Protein AF-A0A0C3JLK5-F1 (afdb_monomer)

Secondary structure (DSSP, 8-state):
------SPPPSS-HHHHHHH---PPPPPPS---SSTTSEEE--------TTSS---SSGGGHHHHHHHHHHHHHHHHT----EEE----GGG--HHHHHHHT-

Mean predicted aligned error: 10.46 Å

Structure (mmCIF, N/CA/C/O backbone):
data_AF-A0A0C3JLK5-F1
#
_entry.id   AF-A0A0C3JLK5-F1
#
loop_
_atom_site.group_PDB
_atom_site.id
_atom_site.type_symbol
_atom_site.label_atom_id
_atom_site.label_alt_id
_atom_site.label_comp_id
_atom_site.label_asym_id
_atom_site.label_entity_id
_atom_site.label_seq_id
_atom_site.pdbx_PDB_ins_code
_atom_site.Cartn_x
_atom_site.Cartn_y
_atom_site.Cartn_z
_atom_site.occupancy
_atom_site.B_iso_or_equiv
_atom_site.auth_seq_id
_atom_site.auth_comp_id
_atom_site.auth_asym_id
_atom_site.auth_atom_id
_atom_site.pdbx_PDB_model_num
ATOM 1 N N . MET A 1 1 ? 36.895 -1.739 -42.732 1.00 50.84 1 MET A N 1
ATOM 2 C CA . MET A 1 1 ? 36.944 -3.207 -42.890 1.00 50.84 1 MET A CA 1
ATOM 3 C C . MET A 1 1 ? 35.618 -3.647 -43.479 1.00 50.84 1 MET A C 1
ATOM 5 O O . MET A 1 1 ? 34.610 -3.522 -42.798 1.00 50.84 1 MET A O 1
ATOM 9 N N . ALA A 1 2 ? 35.599 -4.053 -44.749 1.00 59.53 2 ALA A N 1
ATOM 10 C CA . ALA A 1 2 ? 34.438 -4.718 -45.330 1.00 59.53 2 ALA A CA 1
ATOM 11 C C . ALA A 1 2 ? 34.510 -6.192 -44.925 1.00 59.53 2 ALA A C 1
ATOM 13 O O . ALA A 1 2 ? 35.553 -6.825 -45.087 1.00 59.53 2 ALA A O 1
ATOM 14 N N . ILE A 1 3 ? 33.444 -6.703 -44.320 1.00 65.25 3 ILE A N 1
ATOM 15 C CA . ILE A 1 3 ? 33.359 -8.108 -43.932 1.00 65.25 3 ILE A CA 1
ATOM 16 C C . ILE A 1 3 ? 32.765 -8.838 -45.136 1.00 65.25 3 ILE A C 1
ATOM 18 O O . ILE A 1 3 ? 31.560 -8.778 -45.364 1.00 65.25 3 ILE A O 1
ATOM 22 N N . GLU A 1 4 ? 33.611 -9.458 -45.952 1.00 73.44 4 GLU A N 1
ATOM 23 C CA . GLU A 1 4 ? 33.162 -10.245 -47.102 1.00 73.44 4 GLU A CA 1
ATOM 24 C C . GLU A 1 4 ? 32.931 -11.696 -46.666 1.00 73.44 4 GLU A C 1
ATOM 26 O O . GLU A 1 4 ? 33.877 -12.451 -46.438 1.00 73.44 4 GLU A O 1
ATOM 31 N N . SER A 1 5 ? 31.661 -12.087 -46.525 1.00 72.94 5 SER A N 1
ATOM 32 C CA . SER A 1 5 ? 31.276 -13.486 -46.323 1.00 72.94 5 SER A CA 1
ATOM 33 C C . SER A 1 5 ? 30.940 -14.140 -47.662 1.00 72.94 5 SER A C 1
ATOM 35 O O . SER A 1 5 ? 30.174 -13.589 -48.448 1.00 72.94 5 SER A O 1
ATOM 37 N N . LYS A 1 6 ? 31.488 -15.336 -47.906 1.00 75.69 6 LYS A N 1
ATOM 38 C CA . LYS A 1 6 ? 31.165 -16.173 -49.077 1.00 75.69 6 LYS A CA 1
ATOM 39 C C . LYS A 1 6 ? 29.989 -17.127 -48.833 1.00 75.69 6 LYS A C 1
ATOM 41 O O . LYS A 1 6 ? 29.597 -17.838 -49.754 1.00 75.69 6 LYS A O 1
ATOM 46 N N . SER A 1 7 ? 29.457 -17.192 -47.610 1.00 75.12 7 SER A N 1
ATOM 47 C CA . SER A 1 7 ? 28.311 -18.047 -47.292 1.00 75.12 7 SER A CA 1
ATOM 48 C C . SER A 1 7 ? 26.994 -17.349 -47.620 1.00 75.12 7 SER A C 1
ATOM 50 O O . SER A 1 7 ? 26.851 -16.138 -47.444 1.00 75.12 7 SER A O 1
ATOM 52 N N . THR A 1 8 ? 26.013 -18.125 -48.083 1.00 74.75 8 THR A N 1
ATOM 53 C CA . THR A 1 8 ? 24.636 -17.643 -48.199 1.00 74.75 8 THR A CA 1
ATOM 54 C C . THR A 1 8 ? 24.139 -17.226 -46.812 1.00 74.75 8 THR A C 1
ATOM 56 O O . THR A 1 8 ? 24.352 -17.990 -45.865 1.00 74.75 8 THR A O 1
ATOM 59 N N . PRO A 1 9 ? 23.503 -16.049 -46.665 1.00 70.81 9 PRO A N 1
ATOM 60 C CA . PRO A 1 9 ? 22.940 -15.624 -45.390 1.00 70.81 9 PRO A CA 1
ATOM 61 C C . PRO A 1 9 ? 21.977 -16.684 -44.862 1.00 70.81 9 PRO A C 1
ATOM 63 O O . PRO A 1 9 ? 21.210 -17.256 -45.641 1.00 70.81 9 PRO A O 1
ATOM 66 N N . ASP A 1 10 ? 22.018 -16.935 -43.555 1.00 77.19 10 ASP A N 1
ATOM 67 C CA . ASP A 1 10 ? 21.028 -17.795 -42.915 1.00 77.19 10 ASP A CA 1
ATOM 68 C C . ASP A 1 10 ? 19.626 -17.228 -43.210 1.00 77.19 10 ASP A C 1
ATOM 70 O O . ASP A 1 10 ? 19.419 -16.018 -43.034 1.00 77.19 10 ASP A O 1
ATOM 74 N N . PRO A 1 11 ? 18.664 -18.045 -43.681 1.00 80.44 11 PRO A N 1
ATOM 75 C CA . PRO A 1 11 ? 17.281 -17.601 -43.835 1.00 80.44 11 PRO A CA 1
ATOM 76 C C . PRO A 1 11 ? 16.696 -17.016 -42.539 1.00 80.44 11 PRO A C 1
ATOM 78 O O . PRO A 1 11 ? 15.775 -16.201 -42.608 1.00 80.44 11 PRO A O 1
ATOM 81 N N . ILE A 1 12 ? 17.231 -17.394 -41.371 1.00 81.19 12 ILE A N 1
ATOM 82 C CA . ILE A 1 12 ? 16.862 -16.860 -40.062 1.00 81.19 12 ILE A CA 1
ATOM 83 C C . ILE A 1 12 ? 18.088 -16.207 -39.413 1.00 81.19 12 ILE A C 1
ATOM 85 O O . ILE A 1 12 ? 19.015 -16.858 -38.945 1.00 81.19 12 ILE A O 1
ATOM 89 N N . CYS A 1 13 ? 18.073 -14.879 -39.318 1.00 84.44 13 CYS A N 1
ATOM 90 C CA . CYS A 1 13 ? 19.090 -14.143 -38.574 1.00 84.44 13 CYS A CA 1
ATOM 91 C C . CYS A 1 13 ? 18.684 -14.051 -37.094 1.00 84.44 13 CYS A C 1
ATOM 93 O O . CYS A 1 13 ? 17.908 -13.169 -36.731 1.00 84.44 13 CYS A O 1
ATOM 95 N N . GLU A 1 14 ? 19.220 -14.935 -36.246 1.00 84.19 14 GLU A N 1
ATOM 96 C CA . GLU A 1 14 ? 19.023 -14.942 -34.781 1.00 84.19 14 GLU A CA 1
ATOM 97 C C . GLU A 1 14 ? 19.137 -13.538 -34.136 1.00 84.19 14 GLU A C 1
ATOM 99 O O . GLU A 1 14 ? 18.212 -13.124 -33.434 1.00 84.19 14 GLU A O 1
ATOM 104 N N . PRO A 1 15 ? 20.167 -12.713 -34.436 1.00 81.69 15 PRO A N 1
ATOM 105 C CA . PRO A 1 15 ? 20.234 -11.334 -33.940 1.00 81.69 15 PRO A CA 1
ATOM 106 C C . PRO A 1 15 ? 19.065 -10.441 -34.378 1.00 81.69 15 PRO A C 1
ATOM 108 O O . PRO A 1 15 ? 18.569 -9.630 -33.596 1.00 81.69 15 PRO A O 1
ATOM 111 N N . CYS A 1 16 ? 18.607 -10.562 -35.629 1.00 81.25 16 CYS A N 1
ATOM 112 C CA . CYS A 1 16 ? 17.444 -9.814 -36.110 1.00 81.25 16 CYS A CA 1
ATOM 113 C C . CYS A 1 16 ? 16.141 -10.336 -35.505 1.00 81.25 16 CYS A C 1
ATOM 115 O O . CYS A 1 16 ? 15.244 -9.533 -35.261 1.00 81.25 16 CYS A O 1
ATOM 117 N N . LEU A 1 17 ? 16.038 -11.643 -35.257 1.00 81.12 17 L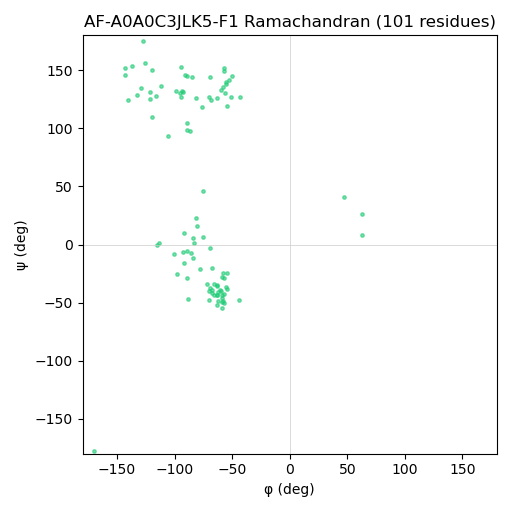EU A N 1
ATOM 118 C CA . LEU A 1 17 ? 14.905 -12.251 -34.575 1.00 81.12 17 LEU A CA 1
ATOM 119 C C . LEU A 1 17 ? 14.825 -11.711 -33.147 1.00 81.12 17 LEU A C 1
ATOM 121 O O . LEU A 1 17 ? 13.809 -11.129 -32.794 1.00 81.12 17 LEU A O 1
ATOM 125 N N . ALA A 1 18 ? 15.916 -11.764 -32.381 1.00 79.94 18 ALA A N 1
ATOM 126 C CA . ALA A 1 18 ? 15.986 -11.213 -31.028 1.00 79.94 18 ALA A CA 1
ATOM 127 C C . ALA A 1 18 ? 15.721 -9.695 -30.981 1.00 79.94 18 ALA A C 1
ATOM 129 O O . ALA A 1 18 ? 15.037 -9.216 -30.080 1.00 79.94 18 ALA A O 1
ATOM 130 N N . GLY A 1 19 ? 16.222 -8.936 -31.964 1.00 80.12 19 GLY A N 1
ATOM 131 C CA . GLY A 1 19 ? 16.044 -7.481 -32.032 1.00 80.12 19 GLY A CA 1
ATOM 132 C C . GLY A 1 19 ? 14.671 -7.013 -32.531 1.00 80.12 19 GLY A C 1
ATOM 133 O O . GLY A 1 19 ? 14.292 -5.872 -32.273 1.00 80.12 19 GLY A O 1
ATOM 134 N N . LYS A 1 20 ? 13.924 -7.864 -33.249 1.00 80.38 20 LYS A N 1
ATOM 135 C CA . LYS A 1 20 ? 12.585 -7.556 -33.792 1.00 80.38 20 LYS A CA 1
ATOM 136 C C . LYS A 1 20 ? 11.463 -8.380 -33.155 1.00 80.38 20 LYS A C 1
ATOM 138 O O . LYS A 1 20 ? 10.309 -8.229 -33.552 1.00 80.38 20 LYS A O 1
ATOM 143 N N . MET A 1 21 ? 11.776 -9.247 -32.195 1.00 75.12 21 MET A N 1
ATOM 144 C CA . MET A 1 21 ? 10.782 -10.055 -31.497 1.00 75.12 21 MET A CA 1
ATOM 145 C C . MET A 1 21 ? 9.829 -9.136 -30.728 1.00 75.12 21 MET A C 1
ATOM 147 O O . MET A 1 21 ? 10.255 -8.307 -29.923 1.00 75.12 21 MET A O 1
ATOM 151 N N . HIS A 1 22 ? 8.524 -9.287 -30.959 1.00 72.81 22 HIS A N 1
ATOM 152 C CA . HIS A 1 22 ? 7.521 -8.702 -30.073 1.00 72.81 22 HIS A CA 1
ATOM 153 C C . HIS A 1 22 ? 7.746 -9.250 -28.664 1.00 72.81 22 HIS A C 1
ATOM 155 O O . HIS A 1 22 ? 7.990 -10.447 -28.520 1.00 72.81 22 HIS A O 1
ATOM 161 N N . ALA A 1 23 ? 7.695 -8.385 -27.645 1.00 75.62 23 ALA A N 1
ATOM 162 C CA . ALA A 1 23 ? 7.937 -8.777 -26.260 1.00 75.62 23 ALA A CA 1
ATOM 163 C C . ALA A 1 23 ? 7.218 -10.098 -25.939 1.00 75.62 23 ALA A C 1
ATOM 165 O O . ALA A 1 23 ? 6.017 -10.231 -26.197 1.00 75.62 23 ALA A O 1
ATOM 166 N N . ASN A 1 24 ? 7.965 -11.075 -25.412 1.00 74.81 24 ASN A N 1
ATOM 167 C CA . ASN A 1 24 ? 7.387 -12.335 -24.958 1.00 74.81 24 ASN A CA 1
ATOM 168 C C . ASN A 1 24 ? 6.195 -12.037 -24.047 1.00 74.81 24 ASN A C 1
ATOM 170 O O . ASN A 1 24 ? 6.223 -11.067 -23.284 1.00 74.81 24 ASN A O 1
ATOM 174 N N . ARG A 1 25 ? 5.153 -12.876 -24.109 1.00 81.12 25 ARG A N 1
ATOM 175 C CA . ARG A 1 25 ? 4.047 -12.774 -23.151 1.00 81.12 25 ARG A CA 1
ATOM 176 C C . ARG A 1 25 ? 4.645 -12.744 -21.750 1.00 81.12 25 ARG A C 1
ATOM 178 O O . ARG A 1 25 ? 5.442 -13.619 -21.408 1.00 81.12 25 ARG A O 1
ATOM 185 N N . PHE A 1 26 ? 4.272 -11.734 -20.969 1.00 78.19 26 PHE A N 1
ATOM 186 C CA . PHE A 1 26 ? 4.699 -11.664 -19.582 1.00 78.19 26 PHE 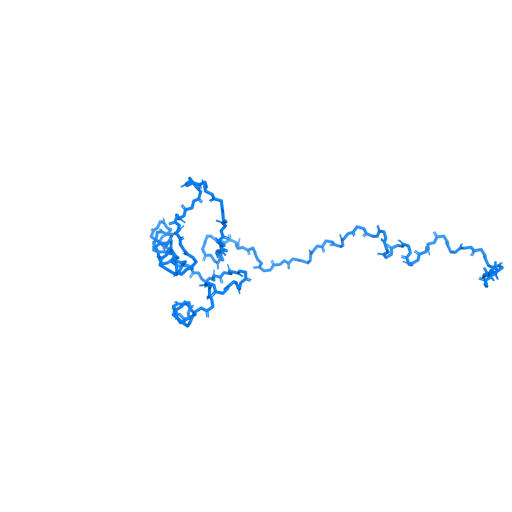A CA 1
ATOM 187 C C . PHE A 1 26 ? 4.295 -12.964 -18.872 1.00 78.19 26 PHE A C 1
ATOM 189 O O . PHE A 1 26 ? 3.194 -13.472 -19.123 1.00 78.19 26 PHE A O 1
ATOM 196 N N . PRO A 1 27 ? 5.171 -13.528 -18.024 1.00 80.94 27 PRO A N 1
ATOM 197 C CA . PRO A 1 27 ? 4.817 -14.700 -17.241 1.00 80.94 27 PRO A CA 1
ATOM 198 C C . PRO A 1 27 ? 3.582 -14.396 -16.389 1.00 80.94 27 PRO A C 1
ATOM 200 O O . PRO A 1 27 ? 3.342 -13.248 -16.005 1.00 80.94 27 PRO A O 1
ATOM 203 N N . SER A 1 28 ? 2.794 -15.428 -16.082 1.00 76.88 28 SER A N 1
ATOM 204 C CA . SER A 1 28 ? 1.664 -15.293 -15.162 1.00 76.88 28 SER A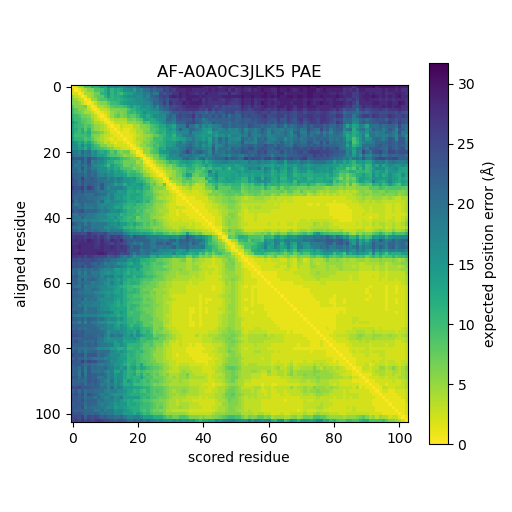 CA 1
ATOM 205 C C . SER A 1 28 ? 2.158 -14.708 -13.839 1.00 76.88 28 SER A C 1
ATOM 207 O O . SER A 1 28 ? 3.018 -15.302 -13.187 1.00 76.88 28 SER A O 1
ATOM 209 N N . SER A 1 29 ? 1.640 -13.540 -13.461 1.00 76.31 29 SER A N 1
ATOM 210 C CA . SER A 1 29 ? 2.045 -12.860 -12.232 1.00 76.31 29 SER A CA 1
ATOM 211 C C . SER A 1 29 ? 1.112 -13.210 -11.076 1.00 76.31 29 SER A C 1
ATOM 213 O O . SER A 1 29 ? -0.078 -13.464 -11.272 1.00 76.31 29 SER A O 1
ATOM 215 N N . SER A 1 30 ? 1.634 -13.154 -9.852 1.00 77.62 30 SER A N 1
ATOM 216 C CA . SER A 1 30 ? 0.834 -13.203 -8.625 1.00 77.62 30 SER A CA 1
ATOM 217 C C . SER A 1 30 ? 0.102 -11.884 -8.331 1.00 77.62 30 SER A C 1
ATOM 219 O O . SER A 1 30 ? -0.518 -11.762 -7.281 1.00 77.62 30 SER A O 1
ATOM 221 N N . ASN A 1 31 ? 0.137 -10.902 -9.243 1.00 79.75 31 ASN A N 1
ATOM 222 C CA . ASN A 1 31 ? -0.505 -9.592 -9.069 1.00 79.75 31 ASN A CA 1
ATOM 223 C C . ASN A 1 31 ? -2.016 -9.625 -9.369 1.00 79.75 31 ASN A C 1
ATOM 225 O O . ASN A 1 31 ? -2.646 -8.587 -9.566 1.00 79.75 31 ASN A O 1
ATOM 229 N N . HIS A 1 32 ? -2.613 -10.815 -9.414 1.00 83.00 32 HIS A N 1
ATOM 230 C CA . HIS A 1 32 ? -4.034 -11.011 -9.657 1.00 83.00 32 HIS A CA 1
ATOM 231 C C . HIS A 1 32 ? -4.661 -11.763 -8.483 1.00 83.00 32 HIS A C 1
ATOM 233 O O . HIS A 1 32 ? -4.226 -12.854 -8.122 1.00 83.00 32 HIS A O 1
ATOM 239 N N . ALA A 1 33 ? -5.706 -11.177 -7.900 1.00 90.44 33 ALA A N 1
ATOM 240 C CA . ALA A 1 33 ? -6.519 -11.824 -6.879 1.00 90.44 33 ALA A CA 1
ATOM 241 C C . ALA A 1 33 ? -7.681 -12.600 -7.504 1.00 90.44 33 ALA A C 1
ATOM 243 O O . ALA A 1 33 ? -8.283 -12.159 -8.483 1.00 90.44 33 ALA A O 1
ATOM 244 N N . SER A 1 34 ? -8.032 -13.726 -6.883 1.00 90.81 34 SER A N 1
ATOM 245 C CA . SER A 1 34 ? -9.196 -14.531 -7.271 1.00 90.81 34 SER A CA 1
ATOM 246 C C . SER A 1 34 ? -10.472 -14.100 -6.547 1.00 90.81 34 SER A C 1
ATOM 248 O O . SER A 1 34 ? -11.576 -14.230 -7.078 1.00 90.81 34 SER A O 1
ATOM 250 N N . ARG A 1 35 ? -10.330 -13.563 -5.328 1.00 93.19 35 ARG A N 1
ATOM 251 C CA . ARG A 1 35 ? -11.435 -13.083 -4.497 1.00 93.19 35 ARG A CA 1
ATOM 252 C C . ARG A 1 35 ? -11.209 -11.630 -4.069 1.00 93.19 35 ARG A C 1
ATOM 254 O O . ARG A 1 35 ? -10.065 -11.177 -3.989 1.00 93.19 35 ARG A O 1
ATOM 261 N N . PRO A 1 36 ? -12.285 -10.891 -3.745 1.00 94.44 36 PRO A N 1
ATOM 262 C CA . PRO A 1 36 ? -12.165 -9.546 -3.198 1.00 94.44 36 PRO A CA 1
ATOM 263 C C . PRO A 1 36 ? -11.248 -9.495 -1.968 1.00 94.44 36 PRO A C 1
ATOM 265 O O . PRO A 1 36 ? -11.284 -10.392 -1.127 1.00 94.44 36 PRO A O 1
ATOM 268 N N . LEU A 1 37 ? -10.461 -8.420 -1.869 1.00 95.31 37 LEU A N 1
ATOM 269 C CA . LEU A 1 37 ? -9.556 -8.106 -0.753 1.00 95.31 37 LEU A CA 1
ATOM 270 C C . LEU A 1 37 ? -8.407 -9.105 -0.501 1.00 95.31 37 LEU A C 1
ATOM 272 O O . LEU A 1 37 ? -7.674 -8.947 0.473 1.00 95.31 37 LEU A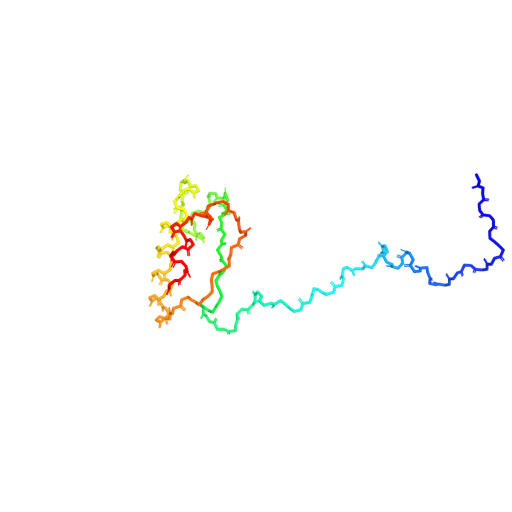 O 1
ATOM 276 N N . GLU A 1 38 ? -8.184 -10.096 -1.373 1.00 95.62 38 GLU A N 1
ATOM 277 C CA . GLU A 1 38 ? -6.985 -10.945 -1.271 1.00 95.62 38 GLU A CA 1
ATOM 278 C C . GLU A 1 38 ? -5.703 -10.188 -1.613 1.00 95.62 38 GLU A C 1
ATOM 280 O O . GLU A 1 38 ? -4.687 -10.387 -0.956 1.00 95.62 38 GLU A O 1
ATOM 285 N N . LEU A 1 39 ? -5.774 -9.300 -2.602 1.00 94.88 39 LEU A N 1
ATOM 286 C CA . LEU A 1 39 ? -4.694 -8.407 -2.993 1.00 94.88 39 LEU A CA 1
ATOM 287 C C . LEU A 1 39 ? -5.290 -7.046 -3.337 1.00 94.88 39 LEU A C 1
ATOM 289 O O . LEU A 1 39 ? -6.178 -6.947 -4.186 1.00 94.88 39 LEU A O 1
ATOM 293 N N . VAL A 1 40 ? -4.801 -6.005 -2.675 1.00 94.69 40 VAL A N 1
ATOM 294 C CA . VAL A 1 40 ? -5.149 -4.616 -2.965 1.00 94.69 40 VAL A CA 1
ATOM 295 C C . VAL A 1 40 ? -3.897 -3.900 -3.437 1.00 94.69 40 VAL A C 1
ATOM 297 O O . VAL A 1 40 ? -2.879 -3.921 -2.752 1.00 94.69 40 VAL A O 1
ATOM 300 N N . HIS A 1 41 ? -3.995 -3.242 -4.590 1.00 93.44 41 HIS A N 1
ATOM 301 C CA . HIS A 1 41 ? -2.959 -2.336 -5.063 1.00 93.44 41 HIS A CA 1
ATOM 302 C C . HIS A 1 41 ? -3.308 -0.913 -4.639 1.00 93.44 41 HIS A C 1
ATOM 304 O O . HIS A 1 41 ? -4.415 -0.446 -4.911 1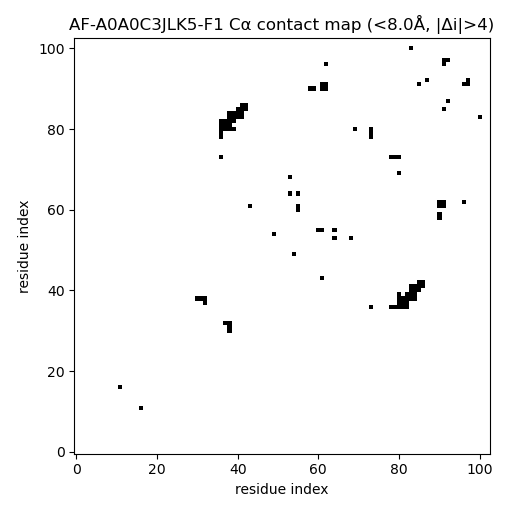.00 93.44 41 HIS A O 1
ATOM 310 N N . SER A 1 42 ? -2.374 -0.240 -3.978 1.00 92.44 42 SER A N 1
ATOM 311 C CA . SER A 1 42 ? -2.501 1.164 -3.599 1.00 92.44 42 SER A CA 1
ATOM 312 C C . SER A 1 42 ? -1.504 1.994 -4.392 1.00 92.44 42 SER A C 1
ATOM 314 O O . SER A 1 42 ? -0.347 1.608 -4.524 1.00 92.44 42 SER A O 1
ATOM 316 N N . ASN A 1 43 ? -1.950 3.140 -4.903 1.00 91.06 43 ASN A N 1
ATOM 317 C CA . ASN A 1 43 ? -1.086 4.088 -5.591 1.00 91.06 43 ASN A CA 1
ATOM 318 C C . ASN A 1 43 ? -1.509 5.527 -5.281 1.00 91.06 43 ASN A C 1
ATOM 320 O O . ASN A 1 43 ? -2.702 5.815 -5.156 1.00 91.06 43 ASN A O 1
ATOM 324 N N . VAL A 1 44 ? -0.529 6.425 -5.215 1.00 90.56 44 VAL A N 1
ATOM 325 C CA . VAL A 1 44 ? -0.746 7.870 -5.171 1.00 90.56 44 VAL A CA 1
ATOM 326 C C . VAL A 1 44 ? -0.638 8.411 -6.586 1.00 90.56 44 VAL A C 1
ATOM 328 O O . VAL A 1 44 ? 0.330 8.154 -7.297 1.00 90.56 44 VAL A O 1
ATOM 331 N N . HIS A 1 45 ? -1.621 9.199 -7.003 1.00 86.50 45 HIS A N 1
ATOM 332 C CA . HIS A 1 45 ? -1.605 9.815 -8.320 1.00 86.50 45 HIS A CA 1
ATOM 333 C C . HIS A 1 45 ? -1.856 11.317 -8.215 1.00 86.50 45 HIS A C 1
ATOM 335 O O . HIS A 1 45 ? -2.769 11.757 -7.523 1.00 86.50 45 HIS A O 1
ATOM 341 N N . SER A 1 46 ? -1.059 12.110 -8.928 1.00 77.69 46 SER A N 1
ATOM 342 C CA . SER A 1 46 ? -1.050 13.575 -8.820 1.00 77.69 46 SER A CA 1
ATOM 343 C C . SER A 1 46 ? -2.158 14.285 -9.616 1.00 77.69 46 SER A C 1
ATOM 345 O O . SER A 1 46 ? -1.997 15.455 -9.955 1.00 77.69 46 SER A O 1
ATOM 347 N N . VAL A 1 47 ? -3.272 13.622 -9.955 1.00 69.25 47 VAL A N 1
ATOM 348 C CA . VAL A 1 47 ? -4.367 14.271 -10.705 1.00 69.25 47 VAL A CA 1
ATOM 349 C C . VAL A 1 47 ? -5.411 14.853 -9.770 1.00 69.25 47 VAL A C 1
ATOM 351 O O . VAL A 1 47 ? -5.931 14.176 -8.889 1.00 69.25 47 VAL A O 1
ATOM 354 N N . GLY A 1 48 ? -5.778 16.107 -10.023 1.00 61.28 48 GLY A N 1
ATOM 355 C CA . GLY A 1 48 ? -6.865 16.806 -9.341 1.00 61.28 48 GLY A CA 1
ATOM 356 C C . GLY A 1 48 ? -8.255 16.364 -9.803 1.00 61.28 48 GLY A C 1
ATOM 357 O O . GLY A 1 48 ? -9.080 17.223 -10.097 1.00 61.28 48 GLY A O 1
ATOM 358 N N . HIS A 1 49 ? -8.516 15.056 -9.922 1.00 57.75 49 HIS A N 1
ATOM 359 C CA . HIS A 1 49 ? -9.855 14.557 -10.238 1.00 57.75 49 HIS A CA 1
ATOM 360 C C . HIS A 1 49 ? -10.510 13.940 -8.988 1.00 57.75 49 HIS A C 1
ATOM 362 O O . HIS A 1 49 ? -10.322 12.752 -8.715 1.00 57.75 49 HIS A O 1
ATOM 368 N N . PRO A 1 50 ? -11.300 14.719 -8.225 1.00 59.16 50 PRO A N 1
ATOM 369 C CA . PRO A 1 50 ? -11.783 14.347 -6.889 1.00 59.16 50 PRO A CA 1
ATOM 370 C C . PRO A 1 50 ? -12.807 13.199 -6.860 1.00 59.16 50 PRO A C 1
ATOM 372 O O . PRO A 1 50 ? -13.238 12.789 -5.789 1.00 59.16 50 PRO A O 1
ATOM 375 N N . LEU A 1 51 ? -13.222 12.668 -8.016 1.00 63.44 51 LEU A N 1
ATOM 376 C CA . LEU A 1 51 ? -14.296 11.671 -8.106 1.00 63.44 51 LEU A CA 1
ATOM 377 C C . LEU A 1 51 ? -13.828 10.207 -8.074 1.00 63.44 51 LEU A C 1
ATOM 379 O O . LEU A 1 51 ? -14.678 9.321 -8.052 1.00 63.44 51 LEU A O 1
ATOM 383 N N . LEU A 1 52 ? -12.518 9.925 -8.098 1.00 64.94 52 LEU A N 1
ATOM 384 C CA . LEU A 1 52 ? -12.012 8.548 -8.238 1.00 64.94 52 LEU A CA 1
ATOM 385 C C . LEU A 1 52 ? -11.236 7.999 -7.026 1.00 64.94 52 LEU A C 1
ATOM 387 O O . LEU A 1 52 ? -10.791 6.854 -7.078 1.00 64.94 52 LEU A O 1
ATOM 391 N N . GLY A 1 53 ? -11.061 8.766 -5.945 1.00 75.69 53 GLY A N 1
ATOM 392 C CA . GLY A 1 53 ? -10.247 8.330 -4.806 1.00 75.69 53 GLY A CA 1
ATOM 393 C C . GLY A 1 53 ? -10.348 9.217 -3.567 1.00 75.69 53 GLY A C 1
ATOM 394 O O . GLY A 1 53 ? -11.103 10.185 -3.534 1.00 75.69 53 GLY A O 1
ATOM 395 N N . ILE A 1 54 ? -9.578 8.865 -2.534 1.00 86.56 54 ILE A N 1
ATOM 396 C CA . ILE A 1 54 ? -9.421 9.695 -1.335 1.00 86.56 54 ILE A CA 1
ATOM 397 C C . ILE A 1 54 ? -8.490 10.854 -1.688 1.00 86.56 54 ILE A C 1
ATOM 399 O O . ILE A 1 54 ? -7.333 10.635 -2.046 1.00 86.56 54 ILE A O 1
ATOM 403 N N . GLN A 1 55 ? -8.999 12.081 -1.591 1.00 88.56 55 GLN A N 1
ATOM 404 C CA . GLN A 1 55 ? -8.191 13.274 -1.798 1.00 88.56 55 GLN A CA 1
ATOM 405 C C . GLN A 1 55 ? -7.206 13.438 -0.637 1.00 88.56 55 GLN A C 1
ATOM 407 O O . GLN A 1 55 ? -7.611 13.479 0.523 1.00 88.56 55 GLN A O 1
ATOM 412 N N . ILE A 1 56 ? -5.926 13.576 -0.971 1.00 89.00 56 ILE A N 1
ATOM 413 C CA . ILE A 1 56 ? -4.855 13.946 -0.042 1.00 89.00 56 ILE A CA 1
ATOM 414 C C . ILE A 1 56 ? -4.210 15.251 -0.512 1.00 89.00 56 ILE A C 1
ATOM 416 O O . ILE A 1 56 ? -4.198 15.542 -1.713 1.00 89.00 56 ILE A O 1
ATOM 420 N N . LEU A 1 57 ? -3.703 16.048 0.426 1.00 88.69 57 LEU A N 1
ATOM 421 C CA . LEU A 1 57 ? -3.030 17.323 0.157 1.00 88.69 57 LEU A CA 1
ATOM 422 C C . LEU A 1 57 ? -1.506 17.179 0.152 1.00 88.69 57 LEU A C 1
ATOM 424 O O . LEU A 1 57 ? -0.812 17.954 -0.505 1.00 88.69 57 LEU A O 1
ATOM 428 N N . ALA A 1 58 ? -0.982 16.172 0.850 1.00 91.12 58 ALA A N 1
ATOM 429 C CA . ALA A 1 58 ? 0.4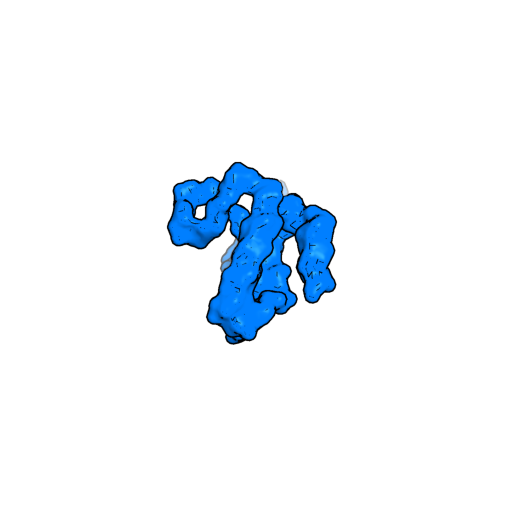45 15.893 0.919 1.00 91.12 58 ALA A CA 1
ATOM 430 C C . ALA A 1 58 ? 0.729 14.388 0.945 1.00 91.12 58 ALA A C 1
ATOM 432 O O . ALA A 1 58 ? -0.045 13.594 1.477 1.00 91.12 58 ALA A O 1
ATOM 433 N N . LYS A 1 59 ? 1.906 13.994 0.440 1.00 91.00 59 LYS A N 1
ATOM 434 C CA . LYS A 1 59 ? 2.381 12.598 0.485 1.00 91.00 59 LYS A CA 1
ATOM 435 C C . LYS A 1 59 ? 2.473 12.029 1.906 1.00 91.00 59 LYS A C 1
ATOM 437 O O . LYS A 1 59 ? 2.377 10.822 2.089 1.00 91.00 59 LYS A O 1
ATOM 442 N N . SER A 1 60 ? 2.628 12.879 2.919 1.00 92.69 60 SER A N 1
ATOM 443 C CA . SER A 1 60 ? 2.624 12.468 4.326 1.00 92.69 60 SER A CA 1
ATOM 444 C C . SER A 1 60 ? 1.263 11.953 4.813 1.00 92.69 60 SER A C 1
ATOM 446 O O . SER A 1 60 ? 1.211 11.236 5.806 1.00 92.69 60 SER A O 1
ATOM 448 N N . GLU A 1 61 ? 0.163 12.290 4.134 1.00 93.44 61 GLU A N 1
ATOM 449 C CA . GLU A 1 61 ? -1.201 11.901 4.532 1.00 93.44 61 GLU A CA 1
ATOM 450 C C . GLU A 1 61 ? -1.609 10.514 4.018 1.00 93.44 61 GLU A C 1
ATOM 452 O O . GLU A 1 61 ? -2.654 9.987 4.401 1.00 93.44 61 GLU A O 1
ATOM 457 N N . VAL A 1 62 ? -0.778 9.896 3.173 1.00 94.12 62 VAL A N 1
ATOM 458 C CA . VAL A 1 62 ? -1.058 8.608 2.521 1.00 94.12 62 VAL A CA 1
ATOM 459 C C . VAL A 1 62 ? -1.403 7.519 3.535 1.00 94.12 62 VAL A C 1
ATOM 461 O O . VAL A 1 62 ? -2.319 6.733 3.304 1.00 94.12 62 VAL A O 1
ATOM 464 N N . PHE A 1 63 ? -0.730 7.496 4.687 1.00 95.31 63 PHE A N 1
AT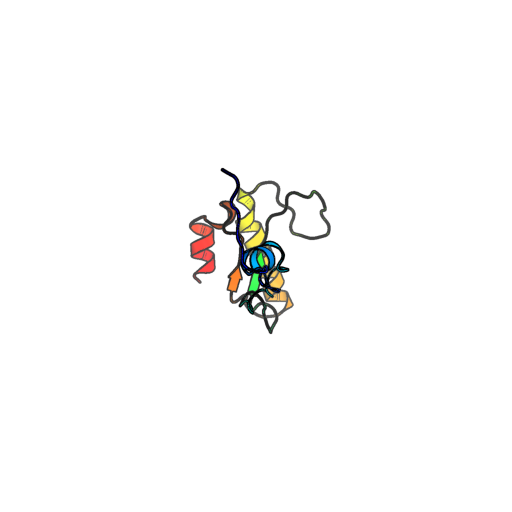OM 465 C CA . PHE A 1 63 ? -1.004 6.508 5.730 1.00 95.31 63 PHE A CA 1
ATOM 466 C C . PHE A 1 63 ? -2.398 6.664 6.364 1.00 95.31 63 PHE A C 1
ATOM 468 O O . PHE A 1 63 ? -3.111 5.675 6.552 1.00 95.31 63 PHE A O 1
ATOM 475 N N . GLU A 1 64 ? -2.825 7.893 6.662 1.00 95.62 64 GLU A N 1
ATOM 476 C CA . GLU A 1 64 ? -4.158 8.152 7.228 1.00 95.62 64 GLU A CA 1
ATOM 477 C C . GLU A 1 64 ? -5.268 7.906 6.200 1.00 95.62 64 GLU A C 1
ATO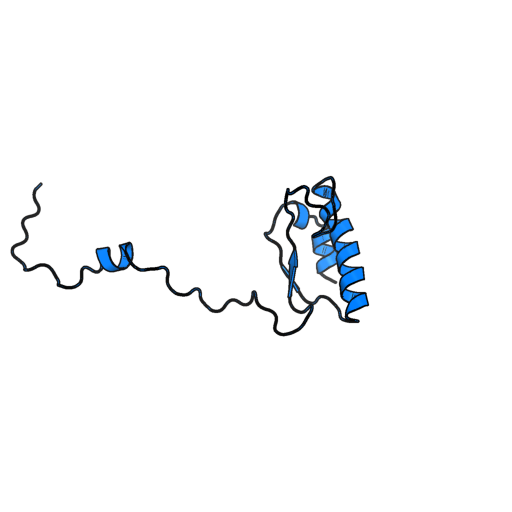M 479 O O . GLU A 1 64 ? -6.297 7.292 6.508 1.00 95.62 64 GLU A O 1
ATOM 484 N N . ALA A 1 65 ? -5.032 8.307 4.950 1.00 94.31 65 ALA A N 1
ATOM 485 C CA . ALA A 1 65 ? -5.920 7.995 3.839 1.00 94.31 65 ALA A CA 1
ATOM 486 C C . ALA A 1 65 ? -6.072 6.476 3.663 1.00 94.31 65 ALA A C 1
ATOM 488 O O . ALA A 1 65 ? -7.190 5.971 3.538 1.00 94.31 65 ALA A O 1
ATOM 489 N N . PHE A 1 66 ? -4.970 5.724 3.746 1.00 95.12 66 PHE A N 1
ATOM 490 C CA . PHE A 1 66 ? -5.001 4.267 3.662 1.00 95.12 66 PHE A CA 1
ATOM 491 C C . PHE A 1 66 ? -5.792 3.628 4.810 1.00 95.12 66 PHE A C 1
ATOM 493 O O . PHE A 1 66 ? -6.612 2.744 4.565 1.00 95.12 66 PHE A O 1
ATOM 500 N N . LYS A 1 67 ? -5.619 4.091 6.055 1.00 95.69 67 LYS A N 1
ATOM 501 C CA . LYS A 1 67 ? -6.420 3.612 7.197 1.00 95.69 67 LYS A CA 1
ATOM 502 C C . LYS A 1 67 ? -7.919 3.811 6.970 1.00 95.69 67 LYS A C 1
ATOM 504 O O . LYS A 1 67 ? -8.707 2.896 7.219 1.00 95.69 67 LYS A O 1
ATOM 509 N N . THR A 1 68 ? -8.293 4.972 6.441 1.00 95.81 68 THR A N 1
ATOM 510 C CA . THR A 1 68 ? -9.681 5.300 6.092 1.00 95.81 68 THR A CA 1
ATOM 511 C C . THR A 1 68 ? -10.217 4.355 5.016 1.00 95.81 68 THR A C 1
ATOM 513 O O . THR A 1 68 ? -11.275 3.746 5.191 1.00 95.81 68 THR A O 1
ATOM 516 N N . PHE A 1 69 ? -9.452 4.158 3.938 1.00 94.94 69 PHE A N 1
ATOM 517 C CA . PHE A 1 69 ? -9.786 3.213 2.874 1.00 94.94 69 PHE A CA 1
ATOM 518 C C . PHE A 1 69 ? -9.947 1.779 3.398 1.00 94.94 69 PHE A C 1
ATOM 520 O O . PHE A 1 69 ? -10.946 1.127 3.095 1.00 94.94 69 PHE A O 1
ATOM 527 N N . LYS A 1 70 ? -8.997 1.288 4.205 1.00 95.81 70 LYS A N 1
ATOM 528 C CA . LYS A 1 70 ? -9.029 -0.065 4.773 1.00 95.81 70 LYS A CA 1
ATOM 529 C C . LYS A 1 70 ? -10.305 -0.283 5.574 1.00 95.81 70 LYS A C 1
ATOM 531 O O . LYS A 1 70 ? -11.004 -1.263 5.338 1.00 95.81 70 LYS A O 1
ATOM 536 N N . ALA A 1 71 ? -10.638 0.632 6.484 1.00 96.12 71 ALA A N 1
ATOM 537 C CA . ALA A 1 71 ? -11.854 0.526 7.286 1.00 96.12 71 ALA A CA 1
ATOM 538 C C . ALA A 1 71 ? -13.112 0.473 6.404 1.00 96.12 71 ALA A C 1
ATOM 540 O O . ALA A 1 71 ? -13.967 -0.392 6.593 1.00 96.12 71 ALA A O 1
ATOM 541 N N . PHE A 1 72 ? -13.202 1.354 5.406 1.00 95.75 72 PHE A N 1
ATOM 542 C CA . PHE A 1 72 ? -14.306 1.371 4.450 1.00 95.75 72 PHE A CA 1
ATOM 543 C C . PHE A 1 72 ? -14.434 0.045 3.678 1.00 95.75 72 PHE A C 1
ATOM 545 O O . PHE A 1 72 ? -15.492 -0.590 3.704 1.00 95.75 72 PHE A O 1
ATOM 552 N N . ALA A 1 73 ? -13.350 -0.403 3.038 1.00 95.06 73 ALA A N 1
ATOM 553 C CA . ALA A 1 73 ? -13.337 -1.595 2.196 1.00 95.06 73 ALA A CA 1
ATOM 554 C C . ALA A 1 73 ? -13.661 -2.869 2.992 1.00 95.06 73 ALA A C 1
ATOM 556 O O . ALA A 1 73 ? -14.465 -3.698 2.550 1.00 95.06 73 ALA A O 1
ATOM 557 N N . GLU A 1 74 ? -13.077 -3.007 4.186 1.00 96.81 74 GLU A N 1
ATOM 558 C CA . GLU A 1 74 ? -13.308 -4.162 5.050 1.00 96.81 74 GLU A CA 1
ATOM 559 C C . GLU A 1 74 ? -14.743 -4.208 5.579 1.00 96.81 74 GLU A C 1
ATOM 561 O O . GLU A 1 74 ? -15.353 -5.278 5.606 1.00 96.81 74 GLU A O 1
ATOM 566 N N . ASN A 1 75 ? -15.321 -3.058 5.941 1.00 97.00 75 ASN A N 1
ATOM 567 C CA . ASN A 1 75 ? -16.703 -2.978 6.411 1.00 97.00 75 ASN A CA 1
ATOM 568 C C . ASN A 1 75 ? -17.705 -3.304 5.301 1.00 97.00 75 ASN A C 1
ATOM 570 O O . ASN A 1 75 ? -18.658 -4.050 5.534 1.00 97.00 75 ASN A O 1
ATOM 574 N N . GLN A 1 76 ? -17.473 -2.799 4.086 1.00 96.69 76 GLN A N 1
ATOM 575 C CA . GLN A 1 76 ? -18.357 -3.032 2.943 1.00 96.69 76 GLN A CA 1
ATOM 576 C C . GLN A 1 76 ? -18.431 -4.517 2.559 1.00 96.69 76 GLN A C 1
ATOM 578 O O . GLN A 1 76 ? -19.483 -4.999 2.140 1.00 96.69 76 GLN A O 1
ATOM 583 N N . ARG A 1 77 ? -17.320 -5.255 2.681 1.00 93.56 77 ARG A N 1
ATOM 584 C CA . ARG A 1 77 ? -17.249 -6.680 2.313 1.00 93.56 77 ARG A CA 1
ATOM 585 C C . ARG A 1 77 ? -17.336 -7.632 3.503 1.00 93.56 77 ARG A C 1
ATOM 587 O O . ARG A 1 77 ? -17.429 -8.837 3.287 1.00 93.56 77 ARG A O 1
ATOM 594 N N . LYS A 1 78 ? -17.299 -7.112 4.735 1.00 96.44 78 LYS A N 1
ATOM 595 C CA . LYS A 1 78 ? -17.115 -7.883 5.978 1.00 96.44 78 LYS A CA 1
ATOM 596 C C . LYS A 1 78 ? -15.961 -8.888 5.877 1.00 96.44 78 LYS A C 1
ATOM 598 O O . LYS A 1 78 ? -16.059 -10.027 6.325 1.00 96.44 78 LYS A O 1
ATOM 603 N N . GLN A 1 79 ? -14.871 -8.460 5.249 1.00 95.94 79 GLN A N 1
ATOM 604 C CA . GLN A 1 79 ? -13.671 -9.251 4.978 1.00 95.94 79 GLN A CA 1
ATOM 605 C C . GLN A 1 79 ? -12.437 -8.402 5.268 1.00 95.94 79 GLN A C 1
ATOM 607 O O . GLN A 1 79 ? -12.507 -7.183 5.182 1.00 95.94 79 GLN A O 1
ATOM 612 N N . LYS A 1 80 ? -11.314 -9.033 5.614 1.00 95.25 80 LYS A N 1
ATOM 613 C CA . LYS A 1 80 ? -10.038 -8.341 5.843 1.00 95.25 80 LYS A CA 1
ATOM 614 C C . LYS A 1 80 ? -9.215 -8.260 4.562 1.00 95.25 80 LYS A C 1
ATOM 616 O O . LYS A 1 80 ? -9.261 -9.189 3.754 1.00 95.25 80 LYS A O 1
ATOM 621 N N . ILE A 1 81 ? -8.462 -7.171 4.398 1.00 95.88 81 ILE A N 1
ATOM 622 C CA . ILE A 1 81 ? -7.421 -7.092 3.364 1.00 95.88 81 ILE A CA 1
ATOM 623 C C . ILE A 1 81 ? -6.301 -8.052 3.761 1.00 95.88 81 ILE A C 1
ATOM 625 O O . ILE A 1 81 ? -5.793 -7.956 4.874 1.00 95.88 81 ILE A O 1
ATOM 629 N N . LYS A 1 82 ? -5.939 -8.986 2.874 1.00 94.56 82 LYS A N 1
ATOM 630 C CA . LYS A 1 82 ? -4.876 -9.967 3.154 1.00 94.56 82 LYS A CA 1
ATOM 631 C C . LYS A 1 82 ? -3.494 -9.449 2.770 1.00 94.56 82 LYS A C 1
ATOM 633 O O . LYS A 1 82 ? -2.554 -9.601 3.537 1.00 94.56 82 LYS A O 1
ATOM 638 N N . ILE A 1 83 ? -3.373 -8.879 1.571 1.00 93.25 83 ILE A N 1
ATOM 639 C CA . ILE A 1 83 ? -2.106 -8.389 1.026 1.00 93.25 83 ILE A CA 1
ATOM 640 C C . ILE A 1 83 ? -2.323 -6.987 0.466 1.00 93.25 83 ILE A C 1
ATOM 642 O O . ILE A 1 83 ? -3.231 -6.757 -0.338 1.00 93.25 83 ILE A O 1
ATOM 646 N N . LEU A 1 84 ? -1.465 -6.063 0.888 1.00 94.50 84 LEU A N 1
ATOM 647 C CA . LEU A 1 84 ? -1.290 -4.761 0.262 1.00 94.50 84 LEU A CA 1
ATOM 648 C C . LEU A 1 84 ? -0.061 -4.817 -0.649 1.00 94.50 84 LEU A C 1
ATOM 650 O O . LEU A 1 84 ? 0.991 -5.290 -0.226 1.00 94.50 84 LEU A O 1
ATOM 654 N N . SER A 1 85 ? -0.196 -4.326 -1.878 1.00 93.38 85 SER A N 1
ATOM 655 C CA . SER A 1 85 ? 0.924 -4.079 -2.783 1.00 93.38 85 SER A CA 1
ATOM 656 C C . SER A 1 85 ? 0.952 -2.606 -3.172 1.00 93.38 85 SER A C 1
ATOM 658 O O . SER A 1 85 ? -0.056 -2.042 -3.597 1.00 93.38 85 SER A O 1
ATOM 660 N N . ASP A 1 86 ? 2.123 -2.002 -3.069 1.00 93.19 86 ASP A N 1
ATOM 661 C CA . ASP A 1 86 ? 2.417 -0.632 -3.480 1.00 93.19 86 ASP A CA 1
ATOM 662 C C . ASP A 1 86 ? 3.638 -0.611 -4.415 1.00 93.19 86 ASP A C 1
ATOM 664 O O . ASP A 1 86 ? 4.254 -1.646 -4.694 1.00 93.19 86 ASP A O 1
ATOM 668 N N . ASP A 1 87 ? 3.965 0.561 -4.949 1.00 90.81 87 ASP A N 1
ATOM 669 C CA . ASP A 1 87 ? 5.110 0.782 -5.837 1.00 90.81 87 ASP A CA 1
ATOM 670 C C . ASP A 1 87 ? 6.435 1.015 -5.085 1.00 90.81 87 ASP A C 1
ATOM 672 O O . ASP A 1 87 ? 7.464 1.287 -5.705 1.00 90.81 87 ASP A O 1
ATOM 676 N N . LYS A 1 88 ? 6.426 0.875 -3.754 1.00 90.44 88 LYS A N 1
ATOM 677 C CA . LYS A 1 88 ? 7.524 1.164 -2.825 1.00 90.44 88 LYS A CA 1
ATOM 678 C C . LYS A 1 88 ? 7.951 2.629 -2.807 1.00 90.44 88 LYS A C 1
ATOM 680 O O . LYS A 1 88 ? 9.094 2.938 -2.462 1.00 90.44 88 LYS A O 1
ATOM 685 N N . GLY A 1 89 ? 7.038 3.542 -3.145 1.00 90.94 89 GLY A N 1
ATOM 686 C CA . GLY A 1 89 ? 7.226 4.9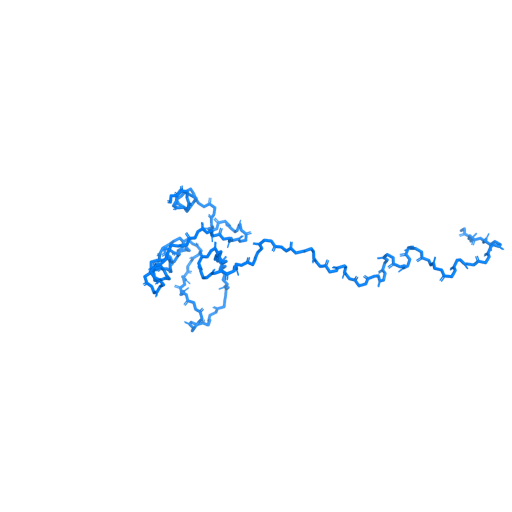76 -2.949 1.00 90.94 89 GLY A CA 1
ATOM 687 C C . GLY A 1 89 ? 7.513 5.327 -1.484 1.00 90.94 89 GLY A C 1
ATOM 688 O O . GLY A 1 89 ? 7.049 4.659 -0.559 1.00 90.94 89 GLY A O 1
ATOM 689 N N . GLY A 1 90 ? 8.284 6.393 -1.249 1.00 91.81 90 GLY A N 1
ATOM 690 C CA . GLY A 1 90 ? 8.723 6.786 0.099 1.00 91.81 90 GLY A CA 1
ATOM 691 C C . GLY A 1 90 ? 7.575 7.036 1.088 1.00 91.81 90 GLY A C 1
ATOM 692 O O . GLY A 1 90 ? 7.728 6.791 2.281 1.00 91.81 90 GLY A O 1
ATOM 693 N N . GLU A 1 91 ? 6.408 7.449 0.593 1.00 93.12 91 GLU A N 1
ATOM 694 C CA . GLU A 1 91 ? 5.162 7.586 1.355 1.00 93.12 91 GLU A CA 1
ATOM 695 C C . GLU A 1 91 ? 4.670 6.279 2.009 1.00 93.12 91 GLU A C 1
ATOM 697 O O . GLU A 1 91 ? 4.037 6.321 3.065 1.00 93.12 91 GLU A O 1
ATOM 702 N N . TYR A 1 92 ? 4.994 5.123 1.425 1.00 92.81 92 TYR A N 1
ATOM 703 C CA . TYR A 1 92 ? 4.613 3.798 1.923 1.00 92.81 92 TYR A CA 1
ATOM 704 C C . TYR A 1 92 ? 5.672 3.183 2.852 1.00 92.81 92 TYR A C 1
ATOM 706 O O . TYR A 1 92 ? 5.376 2.260 3.605 1.00 92.81 92 TYR A O 1
ATOM 714 N N . MET A 1 93 ? 6.901 3.708 2.854 1.00 91.94 93 MET A N 1
ATOM 715 C CA . MET A 1 93 ? 8.058 3.102 3.535 1.00 91.94 93 MET A CA 1
ATOM 716 C C . MET A 1 93 ? 8.273 3.590 4.978 1.00 91.94 93 MET A C 1
ATOM 718 O O . MET A 1 93 ? 9.305 3.310 5.586 1.00 91.94 93 MET A O 1
ATOM 722 N N . SER A 1 94 ? 7.330 4.339 5.554 1.00 92.44 94 SER A N 1
ATOM 723 C CA . SER A 1 94 ? 7.441 4.770 6.953 1.00 92.44 94 SER A CA 1
ATOM 724 C C . SER A 1 94 ? 7.294 3.588 7.923 1.00 92.44 94 SER A C 1
ATOM 726 O O . SER A 1 94 ? 6.468 2.699 7.713 1.00 92.44 94 SER A O 1
ATOM 728 N N . ASN A 1 95 ? 8.039 3.600 9.037 1.00 93.88 95 ASN A N 1
ATOM 729 C CA . ASN A 1 95 ? 7.954 2.550 10.068 1.00 93.88 95 ASN A CA 1
ATOM 730 C C . ASN A 1 95 ? 6.524 2.360 10.590 1.00 93.88 95 ASN A C 1
ATOM 732 O O . ASN A 1 95 ? 6.103 1.238 10.851 1.00 93.88 95 ASN A O 1
ATOM 736 N N . SER A 1 96 ? 5.760 3.449 10.722 1.00 92.88 96 SER A N 1
ATOM 737 C CA . SER A 1 96 ? 4.356 3.391 11.134 1.00 92.88 96 SER A CA 1
ATOM 738 C C . SER A 1 96 ? 3.495 2.621 10.137 1.00 92.88 96 SER A C 1
ATOM 740 O O . SER A 1 96 ? 2.652 1.833 10.556 1.00 92.88 96 SER A O 1
ATOM 742 N N . PHE A 1 97 ? 3.719 2.814 8.835 1.00 93.62 97 PHE A N 1
ATOM 743 C CA . PHE A 1 97 ? 2.986 2.108 7.787 1.00 93.62 97 PHE A CA 1
ATOM 744 C C . PHE A 1 97 ? 3.378 0.626 7.752 1.00 93.62 97 PHE A C 1
ATOM 746 O O . PHE A 1 97 ? 2.507 -0.243 7.776 1.00 93.62 97 PHE A O 1
ATOM 753 N N . ILE A 1 98 ? 4.681 0.334 7.770 1.00 92.19 98 ILE A N 1
ATOM 754 C CA . ILE A 1 98 ? 5.203 -1.039 7.752 1.00 92.19 98 ILE A CA 1
ATOM 755 C C . ILE A 1 98 ? 4.672 -1.830 8.957 1.00 92.19 98 ILE A C 1
ATOM 757 O O . ILE A 1 98 ? 4.096 -2.901 8.776 1.00 92.19 98 ILE A O 1
ATOM 761 N N . ASN A 1 99 ? 4.774 -1.269 10.168 1.00 93.94 99 ASN A N 1
ATOM 762 C CA . ASN A 1 99 ? 4.271 -1.905 11.391 1.00 93.94 99 ASN A CA 1
ATOM 763 C C . ASN A 1 99 ? 2.749 -2.102 11.361 1.00 93.94 99 ASN A C 1
ATOM 765 O O . ASN A 1 99 ? 2.230 -3.092 11.870 1.00 93.94 99 ASN A O 1
ATOM 769 N N . PHE A 1 100 ? 2.012 -1.170 10.753 1.00 93.56 100 PHE A N 1
ATOM 770 C CA . PHE A 1 100 ? 0.567 -1.308 10.592 1.00 93.56 100 PHE A CA 1
ATOM 771 C C . PHE A 1 100 ? 0.187 -2.466 9.663 1.00 93.56 100 PHE A C 1
ATOM 773 O O . PHE A 1 100 ? -0.832 -3.108 9.889 1.00 93.56 100 PHE A O 1
ATOM 780 N N . CYS A 1 101 ? 0.994 -2.748 8.637 1.00 89.94 101 CYS A N 1
ATOM 781 C CA . CYS A 1 101 ? 0.743 -3.846 7.700 1.00 89.94 101 CYS A CA 1
ATOM 782 C C . CYS A 1 101 ? 1.260 -5.206 8.190 1.00 89.94 101 CYS A C 1
ATOM 784 O O . CYS A 1 101 ? 0.930 -6.225 7.591 1.00 89.94 101 CYS A O 1
ATOM 786 N N . SER A 1 102 ? 2.063 -5.243 9.258 1.00 85.31 102 SER A N 1
ATOM 787 C CA . SER A 1 102 ? 2.563 -6.492 9.851 1.00 85.31 102 SER A CA 1
ATOM 788 C C . SER A 1 102 ? 1.592 -7.172 10.830 1.00 85.31 102 SER A C 1
ATOM 790 O O . SER A 1 102 ? 1.944 -8.203 11.405 1.00 85.31 102 SER A O 1
ATOM 792 N N . HIS A 1 103 ? 0.397 -6.609 11.036 1.00 62.66 103 HIS A N 1
ATOM 793 C CA . HIS A 1 103 ? -0.632 -7.082 11.972 1.00 62.66 103 HIS A CA 1
ATOM 794 C C . HIS A 1 103 ? -1.973 -7.310 11.267 1.00 62.66 103 HIS A C 1
ATOM 796 O O . HIS A 1 103 ? -2.682 -8.259 11.673 1.00 62.66 103 HIS A O 1
#

Foldseek 3Di:
DDDDDPDDDDPDDPVVCVVPPDDDDDPDDPQDDPDPLQEDEDDDDPDPPVPPADDDPDLLCSQVRVVVVQVVRCVVVVHHRNYYDYPPPPSCPDPVNVVVNVD

Nearest PDB structures (foldseek):
  5cz2-assembly3_F  TM=5.708E-01  e=9.723E-01  Mouse mammary tumor virus (STRAIN BR6)
  7vvz-assembly1_E  TM=1.372E-01  e=9.410E+00  Saccharomyces cerevisiae S288C

pLDDT: mean 85.52, std 10.86, range [50.84, 97.0]

Organism: NCBI:txid870435

Radius of gyration: 23.87 Å; Cα contacts (8 Å, |Δi|>4): 56; chains: 1; bounding box: 55×35×61 Å

InterPro domains:
  IPR039537 Retrotransposon Ty1/copia-like [PTHR42648] (9-103)

Sequence (103 aa):
MAIESKSTPDPICEPCLAGKMHANRFPSSSNHASRPLELVHSNVHSVGHPLLGIQILAKSEVFEAFKTFKAFAENQRKQKIKILSDDKGGEYMSNSFINFCSH

Solvent-accessible surface area (backbone atoms only — not comparable to full-atom values): 7043 Å² total; per-residue (Å²): 135,84,85,85,73,91,66,81,76,67,97,69,51,64,71,57,48,69,75,65,54,73,80,73,80,75,74,90,65,87,90,63,60,94,53,90,42,49,54,41,79,54,84,89,72,95,67,94,60,80,86,82,61,86,86,70,93,49,67,84,45,48,55,61,54,46,53,53,49,50,53,50,56,24,62,77,66,75,45,70,74,71,37,84,45,66,88,76,48,77,63,61,68,40,68,70,49,51,60,62,73,74,110